Protein AF-A0A0F8J801-F1 (afdb_monomer_lite)

Structure (mmCIF, N/CA/C/O backbone):
data_AF-A0A0F8J801-F1
#
_entry.id   AF-A0A0F8J801-F1
#
loop_
_atom_site.group_PDB
_atom_site.id
_atom_site.type_symbol
_atom_site.label_atom_id
_atom_site.label_alt_id
_atom_site.label_comp_id
_atom_site.label_asym_id
_atom_site.label_entity_id
_atom_site.label_se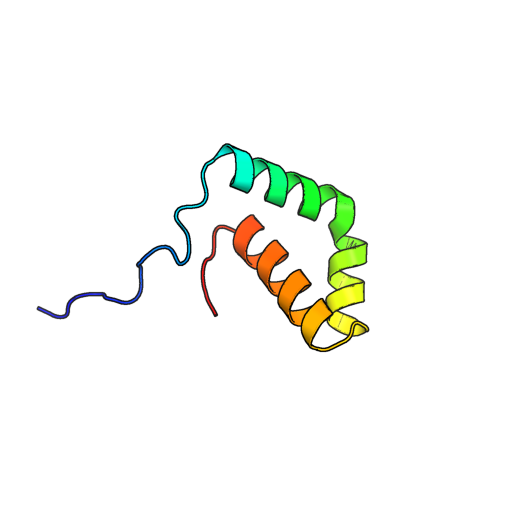q_id
_atom_site.pdbx_PDB_ins_code
_atom_site.Cartn_x
_atom_site.Cartn_y
_atom_site.Cartn_z
_atom_site.occupancy
_atom_site.B_iso_or_equiv
_atom_site.auth_seq_id
_atom_site.auth_comp_id
_atom_site.auth_asym_id
_atom_site.auth_atom_id
_atom_site.pdbx_PDB_model_num
ATOM 1 N N . MET A 1 1 ? 4.334 -35.093 -16.143 1.00 34.97 1 MET A N 1
ATOM 2 C CA . MET A 1 1 ? 4.890 -33.725 -16.165 1.00 34.97 1 MET A CA 1
ATOM 3 C C . MET A 1 1 ? 3.764 -32.781 -15.781 1.00 34.97 1 MET A C 1
ATOM 5 O O . MET A 1 1 ? 2.889 -32.536 -16.596 1.00 34.97 1 MET A O 1
ATOM 9 N N . THR A 1 2 ? 3.702 -32.375 -14.516 1.00 36.38 2 THR A N 1
ATOM 10 C CA . THR A 1 2 ? 2.698 -31.430 -14.010 1.00 36.38 2 THR A CA 1
ATOM 11 C C . THR A 1 2 ? 3.153 -30.021 -14.371 1.00 36.38 2 THR A C 1
ATOM 13 O O . THR A 1 2 ? 4.174 -29.547 -13.879 1.00 36.38 2 THR A O 1
ATOM 16 N N . THR A 1 3 ? 2.454 -29.378 -15.299 1.00 41.69 3 THR A N 1
ATOM 17 C CA . THR A 1 3 ? 2.687 -27.978 -15.657 1.00 41.69 3 THR A CA 1
ATOM 18 C C . THR A 1 3 ? 2.296 -27.102 -14.470 1.00 41.69 3 THR A C 1
ATOM 20 O O . THR A 1 3 ? 1.115 -27.022 -14.143 1.00 41.69 3 THR A O 1
ATOM 23 N N . ASN A 1 4 ? 3.284 -26.474 -13.825 1.00 43.97 4 ASN A N 1
ATOM 24 C CA . ASN A 1 4 ? 3.093 -25.431 -12.815 1.00 43.97 4 ASN A CA 1
ATOM 25 C C . ASN A 1 4 ? 2.399 -24.225 -13.471 1.00 43.97 4 ASN A C 1
ATOM 27 O O . ASN A 1 4 ? 3.059 -23.303 -13.945 1.00 43.97 4 ASN A O 1
ATOM 31 N N . ALA A 1 5 ? 1.071 -24.261 -13.556 1.00 46.09 5 ALA A N 1
ATOM 32 C CA . ALA A 1 5 ? 0.251 -23.145 -14.023 1.00 46.09 5 ALA A CA 1
ATOM 33 C C . ALA A 1 5 ? 0.122 -22.033 -12.960 1.00 46.09 5 ALA A C 1
ATOM 35 O O . ALA A 1 5 ? -0.419 -20.971 -13.248 1.00 46.09 5 ALA A O 1
ATOM 36 N N . ASP A 1 6 ? 0.667 -22.250 -11.760 1.00 49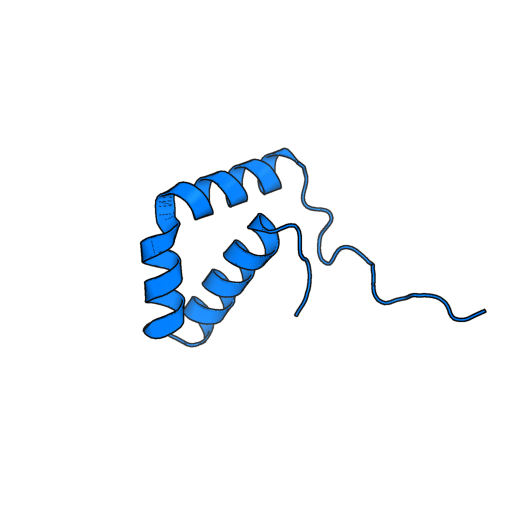.91 6 ASP A N 1
ATOM 37 C CA . ASP A 1 6 ? 0.442 -21.407 -10.580 1.00 49.91 6 ASP A CA 1
ATOM 38 C C . ASP A 1 6 ? 1.378 -20.191 -10.472 1.00 49.91 6 ASP A C 1
ATOM 40 O O . ASP A 1 6 ? 1.335 -19.475 -9.478 1.00 49.91 6 ASP A O 1
ATOM 44 N N . ASN A 1 7 ? 2.236 -19.939 -11.468 1.00 49.09 7 ASN A N 1
ATOM 45 C CA . ASN A 1 7 ? 3.272 -18.900 -11.375 1.00 49.09 7 ASN A CA 1
ATOM 46 C C . ASN A 1 7 ? 3.293 -17.921 -12.557 1.00 49.09 7 ASN A C 1
ATOM 48 O O . ASN A 1 7 ? 4.328 -17.325 -12.864 1.00 49.09 7 ASN A O 1
ATOM 52 N N . LEU A 1 8 ? 2.159 -17.742 -13.237 1.00 46.47 8 LEU A N 1
ATOM 53 C CA . LEU A 1 8 ? 2.020 -16.632 -14.175 1.00 46.47 8 LEU A CA 1
ATOM 54 C C . LEU A 1 8 ? 1.921 -15.323 -13.371 1.00 46.47 8 LEU A C 1
ATOM 56 O O . LEU A 1 8 ? 1.031 -15.208 -12.526 1.00 46.47 8 LEU A O 1
ATOM 60 N N . PRO A 1 9 ? 2.807 -14.333 -13.592 1.00 53.28 9 PRO A N 1
ATOM 61 C CA . PRO A 1 9 ? 2.698 -13.049 -12.915 1.00 53.28 9 PRO A CA 1
ATOM 62 C C . PRO A 1 9 ? 1.341 -12.423 -13.262 1.00 53.28 9 PRO A C 1
ATOM 64 O O . PRO A 1 9 ? 1.079 -12.116 -14.423 1.00 53.28 9 PRO A O 1
ATOM 67 N N . ILE A 1 10 ? 0.484 -12.249 -12.246 1.00 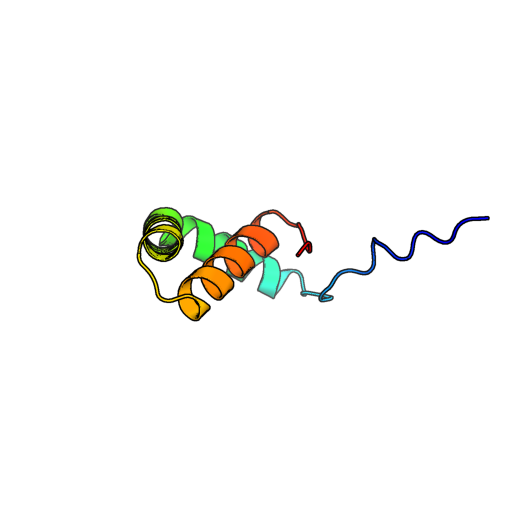54.59 10 ILE A N 1
ATOM 68 C CA . ILE A 1 10 ? -0.900 -11.737 -12.360 1.00 54.59 10 ILE A CA 1
ATOM 69 C C . ILE A 1 10 ? -0.953 -10.422 -13.161 1.00 54.59 10 ILE A C 1
ATOM 71 O O . ILE A 1 10 ? -1.916 -10.158 -13.877 1.00 54.59 10 ILE A O 1
ATOM 75 N N . CYS A 1 11 ? 0.124 -9.638 -13.110 1.00 57.78 11 CYS A N 1
ATOM 76 C CA . CYS A 1 11 ? 0.419 -8.583 -14.065 1.00 57.78 11 CYS A CA 1
ATOM 77 C C . CYS A 1 11 ? 1.920 -8.584 -14.368 1.00 57.78 11 CYS A C 1
ATOM 79 O O . CYS A 1 11 ? 2.739 -8.662 -13.449 1.00 57.78 11 CYS A O 1
ATOM 81 N N . ASN A 1 12 ? 2.285 -8.402 -15.639 1.00 67.19 12 ASN A N 1
ATOM 82 C CA . ASN A 1 12 ? 3.621 -7.938 -16.000 1.00 67.19 12 ASN A CA 1
ATOM 83 C C . ASN A 1 12 ? 3.712 -6.445 -15.644 1.00 67.19 12 ASN A C 1
ATOM 85 O O . ASN A 1 12 ? 3.491 -5.582 -16.489 1.00 67.19 12 ASN A O 1
ATOM 89 N N . ILE A 1 13 ? 3.902 -6.154 -14.355 1.00 73.81 13 ILE A N 1
ATOM 90 C CA . ILE A 1 13 ? 4.104 -4.794 -13.858 1.00 73.81 13 ILE A CA 1
ATOM 91 C C . ILE A 1 13 ? 5.536 -4.411 -14.211 1.00 73.81 13 ILE A C 1
ATOM 93 O O . ILE A 1 13 ? 6.480 -5.081 -13.789 1.00 73.81 13 ILE A O 1
ATOM 97 N N . ASP A 1 14 ? 5.698 -3.348 -14.990 1.00 84.12 14 ASP A N 1
ATOM 98 C CA . ASP A 1 14 ? 7.017 -2.832 -15.316 1.00 84.12 14 ASP A CA 1
ATOM 99 C C . ASP A 1 14 ? 7.748 -2.353 -14.046 1.00 84.12 14 ASP A C 1
ATOM 101 O O . ASP A 1 14 ? 7.155 -2.049 -13.003 1.00 84.12 14 ASP A O 1
ATOM 105 N N . ASN A 1 15 ? 9.076 -2.306 -14.118 1.00 82.56 15 ASN A N 1
ATOM 106 C CA . ASN A 1 15 ? 9.902 -2.031 -12.947 1.00 82.56 15 ASN A CA 1
ATOM 107 C C . ASN A 1 15 ? 9.698 -0.607 -12.386 1.00 82.56 15 ASN A C 1
ATOM 109 O O . ASN A 1 15 ? 9.900 -0.382 -11.189 1.00 82.56 15 ASN A O 1
ATOM 113 N N . GLU A 1 16 ? 9.283 0.350 -13.220 1.00 87.31 16 GLU A N 1
ATOM 114 C CA . GLU A 1 16 ? 8.996 1.726 -12.806 1.00 87.31 16 GLU A CA 1
ATOM 115 C C . GLU A 1 16 ? 7.700 1.784 -11.990 1.00 87.31 16 GLU A C 1
ATOM 117 O O . GLU A 1 16 ? 7.678 2.351 -10.890 1.00 87.31 16 GLU A O 1
ATOM 122 N N . THR A 1 17 ? 6.650 1.105 -12.453 1.00 85.56 17 THR A N 1
ATOM 123 C CA . THR A 1 17 ? 5.393 0.954 -11.716 1.00 85.56 17 THR A CA 1
ATOM 124 C C . THR A 1 17 ? 5.609 0.200 -10.403 1.00 85.56 17 THR A C 1
ATOM 126 O O . THR A 1 17 ? 5.114 0.626 -9.357 1.00 85.56 17 THR A O 1
ATOM 129 N N . LEU A 1 18 ? 6.404 -0.875 -10.402 1.00 87.94 18 LEU A N 1
ATOM 130 C CA . LEU A 1 18 ? 6.733 -1.616 -9.179 1.00 87.94 18 LEU A CA 1
ATOM 131 C C . LEU A 1 18 ? 7.475 -0.738 -8.161 1.00 87.94 18 LEU A C 1
ATOM 133 O O . LEU A 1 18 ? 7.157 -0.754 -6.968 1.00 87.94 18 LEU A O 1
ATOM 137 N N . THR A 1 19 ? 8.444 0.051 -8.626 1.00 89.69 19 THR A N 1
ATOM 138 C CA . THR A 1 19 ? 9.188 0.998 -7.785 1.00 89.69 19 THR A CA 1
ATOM 139 C C . THR A 1 19 ? 8.262 2.077 -7.225 1.00 89.69 19 THR A C 1
ATOM 141 O O . THR A 1 19 ? 8.295 2.356 -6.026 1.00 89.69 19 THR A O 1
ATOM 144 N N . SER A 1 20 ? 7.365 2.616 -8.051 1.00 92.19 20 SER A N 1
ATOM 145 C CA . SER A 1 20 ? 6.354 3.593 -7.634 1.00 92.19 20 SER A CA 1
ATOM 146 C C . SER A 1 20 ? 5.421 3.037 -6.559 1.00 92.19 20 SER A C 1
ATOM 148 O O . SER A 1 20 ? 5.169 3.700 -5.553 1.00 92.19 20 SER A O 1
ATOM 150 N N . VAL A 1 21 ? 4.957 1.794 -6.714 1.00 91.12 21 VAL A N 1
ATOM 151 C CA . VAL A 1 21 ? 4.109 1.126 -5.718 1.00 91.12 21 VAL A CA 1
ATOM 152 C C . VAL A 1 21 ? 4.864 0.887 -4.411 1.00 91.12 21 VAL A C 1
ATOM 154 O O . VAL A 1 21 ? 4.318 1.150 -3.339 1.00 91.12 21 VAL A O 1
ATOM 157 N N . ARG A 1 22 ? 6.125 0.442 -4.467 1.00 91.69 22 ARG A N 1
ATOM 158 C CA . ARG A 1 22 ? 6.963 0.275 -3.267 1.00 91.69 22 ARG A CA 1
ATOM 159 C C . ARG A 1 22 ? 7.150 1.588 -2.518 1.00 91.69 22 ARG A C 1
ATOM 161 O O . ARG A 1 22 ? 6.982 1.613 -1.301 1.00 91.69 22 ARG A O 1
ATOM 168 N N . ASN A 1 23 ? 7.424 2.671 -3.241 1.00 95.06 23 ASN A N 1
ATOM 169 C CA . ASN A 1 23 ? 7.552 4.003 -2.656 1.00 95.06 23 ASN A CA 1
ATOM 170 C C . ASN A 1 23 ? 6.232 4.455 -2.024 1.00 95.06 23 ASN A C 1
ATOM 172 O O . ASN A 1 23 ? 6.219 4.891 -0.876 1.00 95.06 23 ASN A O 1
ATOM 176 N N . TYR A 1 24 ? 5.109 4.272 -2.724 1.00 95.25 24 TYR A N 1
ATOM 177 C CA . TYR A 1 24 ? 3.790 4.597 -2.191 1.00 95.25 24 TYR A CA 1
ATOM 178 C C . TYR A 1 24 ? 3.500 3.847 -0.886 1.00 95.25 24 TYR A C 1
ATOM 180 O O . TYR A 1 24 ? 3.088 4.470 0.092 1.00 95.25 24 TYR A O 1
ATOM 188 N N . VAL A 1 25 ? 3.756 2.534 -0.849 1.00 95.00 25 VAL A N 1
ATOM 189 C CA . VAL A 1 25 ? 3.573 1.707 0.351 1.00 95.00 25 VAL A CA 1
ATOM 190 C C . VAL A 1 25 ? 4.488 2.159 1.486 1.00 95.00 25 VAL A C 1
ATOM 192 O O . VAL A 1 25 ? 4.016 2.280 2.611 1.00 95.00 25 VAL A O 1
ATOM 195 N N . ALA A 1 26 ? 5.757 2.465 1.209 1.00 94.50 26 ALA A N 1
ATOM 196 C CA . ALA A 1 26 ? 6.695 2.938 2.225 1.00 94.50 26 ALA A CA 1
ATOM 197 C C . ALA A 1 26 ? 6.259 4.278 2.846 1.00 94.50 26 ALA A C 1
ATOM 199 O O . ALA A 1 26 ? 6.367 4.458 4.056 1.00 94.50 26 ALA A O 1
ATOM 200 N N . THR A 1 27 ? 5.726 5.203 2.042 1.00 97.12 27 THR A N 1
ATOM 201 C CA . THR A 1 27 ? 5.251 6.511 2.524 1.00 97.12 27 THR A CA 1
ATOM 202 C C . THR A 1 27 ? 3.885 6.438 3.220 1.00 97.12 27 THR A C 1
ATOM 204 O O . THR A 1 27 ? 3.596 7.266 4.080 1.00 97.12 27 THR A O 1
ATOM 207 N N . HIS A 1 28 ? 3.041 5.457 2.881 1.00 96.44 28 HIS A N 1
ATOM 208 C CA . HIS A 1 28 ? 1.647 5.373 3.342 1.00 96.44 28 HIS A CA 1
ATOM 209 C C . HIS A 1 28 ? 1.329 4.097 4.141 1.00 96.44 28 HIS A C 1
ATOM 211 O O . HIS A 1 28 ? 0.161 3.719 4.245 1.00 96.44 28 HIS A O 1
ATOM 217 N N . ASP A 1 29 ? 2.329 3.428 4.722 1.00 92.81 29 ASP A N 1
ATOM 218 C CA . ASP A 1 29 ? 2.164 2.145 5.427 1.00 92.81 29 ASP A CA 1
ATOM 219 C C . ASP A 1 29 ? 1.091 2.212 6.531 1.00 92.81 29 ASP A C 1
ATOM 221 O O . ASP A 1 29 ? 0.182 1.379 6.583 1.00 92.81 29 ASP A O 1
ATOM 225 N N . ASP A 1 30 ? 1.108 3.267 7.350 1.00 95.19 30 ASP A N 1
ATOM 226 C CA . ASP A 1 30 ? 0.110 3.481 8.404 1.00 95.19 30 ASP A CA 1
ATOM 227 C C . ASP A 1 30 ? -1.307 3.666 7.851 1.00 95.19 30 ASP A C 1
ATOM 229 O O . ASP A 1 30 ? -2.277 3.128 8.396 1.00 95.19 30 ASP A O 1
ATOM 233 N N . PHE A 1 31 ? -1.445 4.410 6.751 1.00 95.94 31 PHE A N 1
ATOM 234 C CA . PHE A 1 31 ? -2.728 4.598 6.081 1.00 95.94 31 PHE A CA 1
ATOM 235 C C . PHE A 1 31 ? -3.248 3.275 5.514 1.00 95.94 31 PHE A C 1
ATOM 237 O O . PHE A 1 31 ? -4.423 2.948 5.695 1.00 95.94 31 PHE A O 1
ATOM 244 N N . LEU A 1 32 ? -2.381 2.478 4.887 1.00 96.31 32 LEU A N 1
ATOM 245 C CA . LEU A 1 32 ? -2.738 1.172 4.337 1.00 96.31 32 LEU A CA 1
ATOM 246 C C . LEU A 1 32 ? -3.155 0.201 5.445 1.00 96.31 32 LEU A C 1
ATOM 248 O O . LEU A 1 32 ? -4.223 -0.404 5.351 1.00 96.31 32 LEU A O 1
ATOM 252 N N . LYS A 1 33 ? -2.401 0.121 6.547 1.00 94.25 33 LYS A N 1
ATOM 253 C CA . LYS A 1 33 ? -2.750 -0.699 7.721 1.00 94.25 33 LYS A CA 1
ATOM 254 C C . LYS A 1 33 ? -4.078 -0.280 8.354 1.00 94.25 33 LYS A C 1
ATOM 256 O O . LYS A 1 33 ? -4.897 -1.134 8.698 1.00 94.25 33 LYS A O 1
ATOM 261 N N . ARG A 1 34 ? -4.339 1.026 8.477 1.00 96.62 34 ARG A N 1
ATOM 262 C CA . ARG A 1 34 ? -5.640 1.535 8.951 1.00 96.62 34 ARG A CA 1
ATOM 263 C C . ARG A 1 34 ? -6.765 1.198 7.978 1.00 96.62 34 ARG A C 1
ATOM 265 O O . ARG A 1 34 ? -7.832 0.773 8.413 1.00 96.62 34 ARG A O 1
ATOM 272 N N . THR A 1 35 ? -6.517 1.322 6.678 1.00 96.75 35 THR A N 1
ATOM 273 C CA . THR A 1 35 ? -7.485 0.988 5.628 1.00 96.75 35 THR A CA 1
ATOM 274 C C . THR A 1 35 ? -7.846 -0.496 5.655 1.00 96.75 35 THR A C 1
ATOM 276 O O . THR A 1 35 ? -9.024 -0.826 5.553 1.00 96.75 35 THR A O 1
ATOM 279 N N . LEU A 1 36 ? -6.880 -1.388 5.897 1.00 95.44 36 LEU A N 1
ATO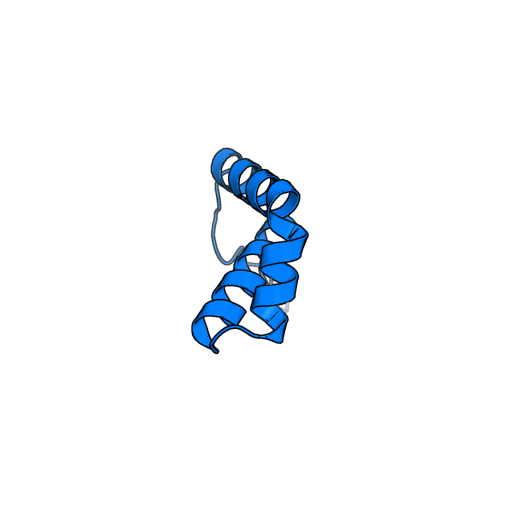M 280 C CA . LEU A 1 36 ? -7.138 -2.819 6.098 1.00 95.44 36 LEU A CA 1
ATOM 281 C C . LEU A 1 36 ? -8.070 -3.095 7.283 1.00 95.44 36 LEU A C 1
ATOM 283 O O . LEU A 1 36 ? -8.920 -3.982 7.210 1.00 95.44 36 LEU A O 1
ATOM 287 N N . LYS A 1 37 ? -7.919 -2.336 8.371 1.00 95.12 37 LYS A N 1
ATOM 288 C CA . LYS A 1 37 ? -8.676 -2.546 9.608 1.00 95.12 37 LYS A CA 1
ATOM 289 C C . LYS A 1 37 ? -10.073 -1.923 9.568 1.00 95.12 37 LYS A C 1
ATOM 291 O O . LYS A 1 37 ? -11.018 -2.516 10.083 1.00 95.12 37 LYS A O 1
ATOM 296 N N . PHE A 1 38 ? -10.210 -0.746 8.960 1.00 96.69 38 PHE A N 1
ATOM 297 C CA . PHE A 1 38 ? -11.407 0.092 9.098 1.00 96.69 38 PHE A CA 1
ATOM 298 C C . PHE A 1 38 ? -12.077 0.478 7.776 1.00 96.69 38 PHE A C 1
ATOM 300 O O . PHE A 1 38 ? -13.216 0.930 7.799 1.00 96.69 38 PHE A O 1
ATOM 307 N N . GLY A 1 39 ? -11.418 0.291 6.630 1.00 95.00 39 GLY A N 1
ATOM 308 C CA . GLY A 1 39 ? -11.973 0.662 5.328 1.00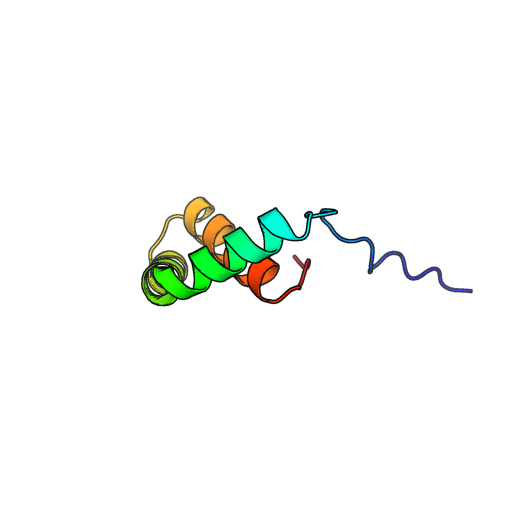 95.00 39 GLY A CA 1
ATOM 309 C C . GLY A 1 39 ? -13.174 -0.193 4.919 1.00 95.00 39 GLY A C 1
ATOM 310 O O . GLY A 1 39 ? -13.444 -1.242 5.510 1.00 95.00 39 GLY A O 1
ATOM 311 N N . SER A 1 40 ? -13.875 0.229 3.868 1.00 97.56 40 SER A N 1
ATOM 312 C CA . SER A 1 40 ? -14.888 -0.594 3.200 1.00 97.56 40 SER A CA 1
ATOM 313 C C . SER A 1 40 ? -14.256 -1.843 2.561 1.00 97.56 40 SER A C 1
ATOM 315 O O . SER A 1 40 ? -13.045 -1.859 2.322 1.00 97.56 40 SER A O 1
ATOM 317 N N . PRO A 1 41 ? -15.036 -2.889 2.226 1.00 96.50 41 PRO A N 1
ATOM 318 C CA . PRO A 1 41 ? -14.499 -4.095 1.589 1.00 96.50 41 PRO A CA 1
ATOM 319 C C . PRO A 1 41 ? -13.634 -3.804 0.351 1.00 96.50 41 PRO A C 1
ATOM 321 O O . PRO A 1 41 ? -12.546 -4.358 0.208 1.00 96.50 41 PRO A O 1
ATOM 324 N N . LEU A 1 42 ? -14.058 -2.855 -0.491 1.00 95.50 42 LEU A N 1
ATOM 325 C CA . LEU A 1 42 ? -13.300 -2.444 -1.674 1.00 95.50 42 LEU A CA 1
ATOM 326 C C . LEU A 1 42 ? -11.997 -1.716 -1.312 1.00 95.50 42 LEU A C 1
ATOM 328 O O . LEU A 1 42 ? -10.967 -1.936 -1.945 1.00 95.50 42 LEU A O 1
ATOM 332 N N . GLN A 1 43 ? -12.022 -0.853 -0.294 1.00 95.56 43 GLN A N 1
ATOM 333 C CA . GLN A 1 43 ? -10.820 -0.159 0.175 1.00 95.56 43 GLN A CA 1
ATOM 334 C C . GLN A 1 43 ? -9.803 -1.141 0.768 1.00 95.56 43 GLN A C 1
ATOM 336 O O . GLN A 1 43 ? -8.610 -1.025 0.494 1.00 95.56 43 GLN A O 1
ATOM 341 N N . ARG A 1 44 ? -10.274 -2.144 1.517 1.00 96.94 44 ARG A N 1
ATOM 342 C CA . ARG A 1 44 ? -9.430 -3.220 2.055 1.00 96.94 44 ARG A CA 1
ATOM 343 C C . ARG A 1 44 ? -8.789 -4.035 0.939 1.00 96.94 44 ARG A C 1
ATOM 345 O O . ARG A 1 44 ? -7.582 -4.238 0.977 1.00 96.94 44 ARG A O 1
ATOM 352 N N . ALA A 1 45 ? -9.562 -4.437 -0.071 1.00 94.19 45 ALA A N 1
ATOM 353 C CA . ALA A 1 45 ? -9.045 -5.175 -1.224 1.00 94.19 45 ALA A CA 1
ATOM 354 C C . ALA A 1 45 ? -7.954 -4.387 -1.969 1.00 94.19 45 ALA A C 1
ATOM 356 O O . ALA A 1 45 ? -6.893 -4.930 -2.267 1.00 94.19 45 ALA A O 1
ATOM 357 N N . LYS A 1 46 ? -8.163 -3.080 -2.190 1.00 92.44 46 LYS A N 1
ATOM 358 C CA . LYS A 1 46 ? -7.143 -2.206 -2.791 1.00 92.44 46 LYS A CA 1
ATOM 359 C C . LYS A 1 46 ? -5.884 -2.109 -1.928 1.00 92.44 46 LYS A C 1
ATOM 361 O O . LYS A 1 46 ? -4.783 -2.240 -2.452 1.00 92.44 46 LYS A O 1
ATOM 366 N N . ALA A 1 47 ? -6.028 -1.906 -0.619 1.00 94.62 47 ALA A N 1
ATOM 367 C CA . ALA A 1 47 ? -4.886 -1.826 0.290 1.00 94.62 47 ALA A CA 1
ATOM 368 C C . ALA A 1 47 ? -4.089 -3.143 0.342 1.00 94.62 47 ALA A C 1
ATOM 370 O O . ALA A 1 47 ? -2.860 -3.108 0.314 1.00 94.62 47 ALA A O 1
ATOM 371 N N . LEU A 1 48 ? -4.774 -4.295 0.352 1.00 92.88 48 LEU A N 1
ATOM 372 C CA . LEU A 1 48 ? -4.140 -5.614 0.245 1.00 92.88 48 LEU A CA 1
ATOM 373 C C . LEU A 1 48 ? -3.332 -5.735 -1.047 1.00 92.88 48 LEU A C 1
ATOM 375 O O . LEU A 1 48 ? -2.171 -6.132 -0.994 1.00 92.88 48 LEU A O 1
ATOM 379 N N . LEU A 1 49 ? -3.913 -5.331 -2.178 1.00 90.94 49 LEU A N 1
ATOM 380 C CA . LEU A 1 49 ? -3.260 -5.411 -3.480 1.00 90.94 49 LEU A CA 1
ATOM 381 C C . LEU A 1 49 ? -1.967 -4.581 -3.529 1.00 90.94 49 LEU A C 1
ATOM 383 O O . LEU A 1 49 ? -0.929 -5.094 -3.936 1.00 90.94 49 LEU A O 1
ATOM 387 N N . PHE A 1 50 ? -1.990 -3.328 -3.058 1.00 91.94 50 PHE A N 1
ATOM 388 C CA . PHE A 1 50 ? -0.782 -2.491 -3.002 1.00 91.94 50 PHE A CA 1
ATOM 389 C C . PHE A 1 50 ? 0.323 -3.124 -2.147 1.00 91.94 50 PHE A C 1
ATOM 391 O O . PHE A 1 50 ? 1.485 -3.151 -2.554 1.00 91.94 50 PHE A O 1
ATOM 398 N N . LEU A 1 51 ? -0.034 -3.674 -0.982 1.00 91.62 51 LEU A N 1
ATOM 399 C CA . LEU A 1 51 ? 0.919 -4.331 -0.085 1.00 91.62 51 LEU A CA 1
ATOM 400 C C . LEU A 1 51 ? 1.498 -5.618 -0.689 1.00 91.62 51 LEU A C 1
ATOM 402 O O . LEU A 1 51 ? 2.679 -5.908 -0.495 1.00 91.62 51 LEU A O 1
ATOM 406 N N . GLN A 1 52 ? 0.687 -6.386 -1.415 1.00 88.06 52 GLN A N 1
ATOM 407 C CA . GLN A 1 52 ? 1.115 -7.603 -2.105 1.00 88.06 52 GLN A CA 1
ATOM 408 C C . GLN A 1 52 ? 2.066 -7.292 -3.267 1.00 88.06 52 GLN A C 1
ATOM 410 O O . GLN A 1 52 ? 3.166 -7.847 -3.320 1.00 88.06 52 GLN A O 1
ATOM 415 N N . ILE A 1 53 ? 1.707 -6.322 -4.117 1.00 87.44 53 ILE A N 1
ATOM 416 C CA . ILE A 1 53 ? 2.561 -5.858 -5.219 1.00 87.44 53 ILE A CA 1
ATOM 417 C C . ILE A 1 53 ? 3.903 -5.348 -4.679 1.00 87.44 53 ILE A C 1
ATOM 419 O O . ILE A 1 53 ? 4.955 -5.743 -5.178 1.00 87.44 53 ILE A O 1
ATOM 423 N N . ALA A 1 54 ? 3.902 -4.533 -3.616 1.00 87.94 54 ALA A N 1
ATOM 424 C CA . ALA A 1 54 ? 5.141 -4.019 -3.028 1.00 87.94 54 ALA A CA 1
ATOM 425 C C . ALA A 1 54 ? 6.069 -5.133 -2.505 1.00 87.94 54 ALA A C 1
ATOM 427 O O . ALA A 1 54 ? 7.292 -5.027 -2.645 1.00 87.94 54 ALA A O 1
ATOM 428 N N . LYS A 1 55 ? 5.500 -6.222 -1.966 1.00 85.06 55 LYS A N 1
ATOM 429 C CA . LYS A 1 55 ? 6.233 -7.421 -1.520 1.00 85.06 55 LYS A CA 1
ATOM 430 C C . LYS A 1 55 ? 6.754 -8.294 -2.669 1.00 85.06 55 LYS A C 1
ATOM 432 O O . LYS A 1 55 ? 7.482 -9.245 -2.407 1.00 85.06 55 LYS A O 1
ATOM 437 N N . GLY A 1 56 ? 6.409 -7.983 -3.919 1.00 73.94 56 GLY A N 1
ATOM 438 C CA . GLY A 1 56 ? 6.749 -8.804 -5.083 1.00 73.94 56 GLY A CA 1
ATOM 439 C C . GLY A 1 56 ? 5.902 -10.075 -5.203 1.00 73.94 56 GLY A C 1
ATOM 440 O O . GLY A 1 56 ? 6.260 -10.965 -5.966 1.00 73.94 56 GLY A O 1
ATOM 441 N N . GLY A 1 57 ? 4.803 -10.172 -4.448 1.00 55.88 57 GLY A N 1
ATOM 442 C CA . GLY A 1 57 ? 3.886 -11.304 -4.485 1.00 55.88 57 GLY A CA 1
ATOM 443 C C . GLY A 1 57 ? 2.636 -10.955 -5.279 1.00 55.88 57 GLY A C 1
ATOM 444 O O . GLY A 1 57 ? 1.803 -10.187 -4.809 1.00 55.88 57 GLY A O 1
ATOM 445 N N . GLY A 1 58 ? 2.478 -11.539 -6.464 1.00 49.16 58 GLY A N 1
ATOM 446 C CA . GLY A 1 58 ? 1.157 -11.699 -7.062 1.00 49.16 58 GLY A CA 1
ATOM 447 C C . GLY A 1 58 ? 0.519 -12.951 -6.470 1.00 49.16 58 GLY A C 1
ATOM 448 O O . GLY A 1 58 ? 0.862 -14.041 -6.904 1.00 49.16 58 GLY A O 1
ATOM 449 N N . ALA A 1 59 ? -0.346 -12.815 -5.463 1.00 41.47 59 ALA A N 1
ATOM 450 C CA . ALA A 1 59 ? -1.168 -13.925 -4.977 1.00 41.47 59 ALA A CA 1
ATOM 451 C C . ALA A 1 59 ? -2.410 -13.412 -4.228 1.00 41.47 59 ALA A C 1
ATO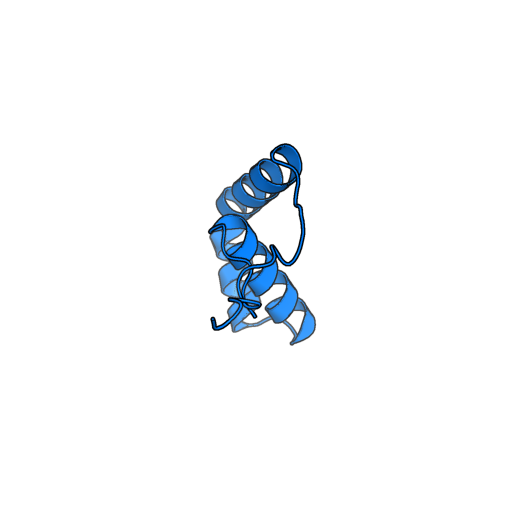M 453 O O . ALA A 1 59 ? -2.315 -12.955 -3.085 1.00 41.47 59 ALA A O 1
ATOM 454 N N . LEU A 1 60 ? -3.570 -13.526 -4.875 1.00 41.31 60 LEU A N 1
ATOM 455 C CA . LEU A 1 60 ? -4.836 -13.871 -4.228 1.00 41.31 60 LEU A CA 1
ATOM 456 C C . LEU A 1 60 ? -5.266 -15.221 -4.793 1.00 41.31 60 LEU A C 1
ATOM 458 O O . LEU A 1 60 ? -5.162 -15.364 -6.031 1.00 41.31 60 LEU A O 1
#

Foldseek 3Di:
DDPCPPDDQPDPQDPVNLVVLLVVCVVCVVVLVVCCVDNDPVSNVVSVVSVCSNVVHDDD

Radius of gyration: 13.49 Å; chains: 1; bounding box: 25×40×26 Å

pLDDT: mean 80.2, std 20.37, range [34.97, 97.56]

Secondary structure (DSSP, 8-state):
----GGGS-SS---HHHHHHHHHHHHHHHHHHHHHHHHS-HHHHHHHHHHHHHHTT----

Sequence (60 aa):
MTTNADNLPICNIDNETLTSVRNYVATHDDFLKRTLKFGSPLQRAKALLFLQIAKGGGAL

Organism: Methanosarcina mazei (NCBI:txid2209)